Protein 3TBN (pdb70)

Solvent-accessible surface area: 5517 Å² total; per-residue (Å²): 122,123,78,156,131,158,115,96,117,56,52,61,57,84,38,65,117,39,35,45,81,34,111,5,96,59,58,105,61,28,92,6,3,18,4,10,121,8,194,56,37,5,55,36,68,17,37,32,149,72,7,80,43,62,51,49,67,50,69,10,148,164,74,35,75,6,116,0,3,1,6,17,30,13,167,58,68,12,61,37,68,24,20,40,164,124,94

Radius of gyration: 12.83 Å; Cα contacts (8 Å, |Δi|>4): 183; chains: 1; bounding box: 32×25×32 Å

Secondary structure (DSSP, 8-state):
----S---TTS---S-SS-EEEEE-TT--EEE-SSS--SSTTB--STTTTTT---EEE--SS-EEEEE-SSS--SSTTB--SGGGT-

B-factor: mean 15.84, std 11.04, range [4.6, 74.03]

Structure (mmCIF, N/CA/C/O backbone):
data_3TBN
#
_entry.id   3TBN
#
_cell.length_a   63.498
_cell.length_b   63.498
_cell.length_c   49.068
_cell.angle_alpha   90.000
_cell.angle_beta   90.000
_cell.angle_gamma   120.000
#
_symmetry.space_group_name_H-M   'P 65'
#
loop_
_entity.id
_entity.type
_entity.pdbx_description
1 polymer 'Putative uncharacterized protein'
2 non-polymer 'FE2/S2 (INORGANIC) CLUSTER'
3 water water
#
loop_
_atom_site.group_PDB
_atom_site.id
_atom_site.type_symbol
_atom_site.label_atom_id
_atom_site.label_alt_id
_atom_site.label_comp_id
_atom_site.label_asym_id
_atom_site.label_entity_id
_atom_site.label_seq_id
_atom_site.pdbx_PDB_ins_code
_atom_site.Cartn_x
_atom_site.Cartn_y
_atom_site.Cartn_z
_atom_site.occupancy
_atom_site.B_iso_or_equiv
_atom_site.auth_seq_id
_atom_site.auth_comp_id
_atom_site.auth_asym_id
_atom_site.auth_atom_id
_atom_site.pdbx_PDB_model_num
ATOM 1 N N . GLY A 1 1 ? 31.150 1.132 8.863 0.13 28.71 -7 GLY A N 1
ATOM 2 C CA . GLY A 1 1 ? 31.854 2.093 9.758 0.18 32.00 -7 GLY A CA 1
ATOM 3 C C . GLY A 1 1 ? 32.901 2.898 9.017 0.58 29.47 -7 GLY A C 1
ATOM 4 O O . GLY A 1 1 ? 33.681 2.343 8.243 0.30 30.53 -7 GLY A O 1
ATOM 10 N N . SER A 1 2 ? 32.922 4.207 9.251 0.52 33.22 -6 SER A N 1
ATOM 11 C CA . SER A 1 2 ? 33.897 5.076 8.606 0.61 34.74 -6 SER A CA 1
ATOM 12 C C . SER A 1 2 ? 35.277 4.870 9.218 0.88 28.27 -6 SER A C 1
ATOM 13 O O . SER A 1 2 ? 36.293 5.034 8.545 0.72 27.79 -6 SER A O 1
ATOM 21 N N . SER A 1 3 ? 35.308 4.508 10.497 0.91 27.84 -5 SER A N 1
ATOM 22 C CA . SER A 1 3 ? 36.572 4.295 11.192 0.96 26.40 -5 SER A CA 1
ATOM 23 C C . SER A 1 3 ? 37.334 3.125 10.585 0.95 22.51 -5 SER A C 1
ATOM 24 O O . SER A 1 3 ? 36.770 2.060 10.332 0.61 23.89 -5 SER A O 1
ATOM 32 N N . HIS A 1 4 ? 38.626 3.333 10.370 0.94 20.92 -4 HIS A N 1
ATOM 33 C CA . HIS A 1 4 ? 39.464 2.363 9.683 0.95 18.83 -4 HIS A CA 1
ATOM 34 C C . HIS A 1 4 ? 40.429 1.663 10.629 1.00 14.64 -4 HIS A C 1
ATOM 35 O O . HIS A 1 4 ? 41.241 0.851 10.191 0.76 15.37 -4 HIS A O 1
ATOM 50 N N . HIS A 1 5 ? 40.363 1.979 11.920 0.93 12.29 -3 HIS A N 1
ATOM 51 C CA . HIS A 1 5 ? 41.391 1.505 12.835 0.93 10.01 -3 HIS A CA 1
ATOM 52 C C . HIS A 1 5 ? 41.257 0.029 13.182 0.95 8.62 -3 HIS A C 1
ATOM 53 O O . HIS A 1 5 ? 42.261 -0.674 13.251 0.93 10.43 -3 HIS A O 1
ATOM 68 N N . HIS A 1 6 ? 40.026 -0.424 13.412 0.96 8.75 -2 HIS A N 1
ATOM 69 C CA . HIS A 1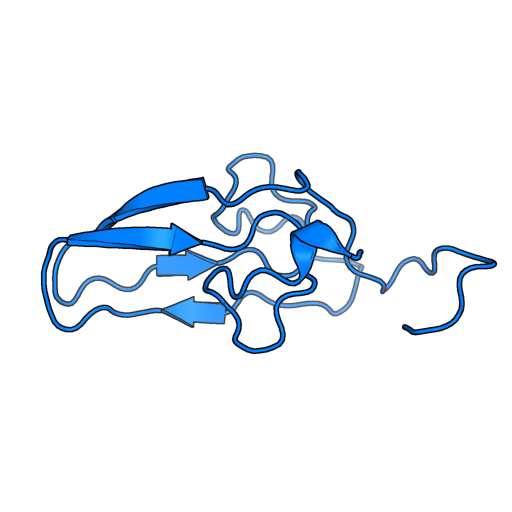 6 ? 39.772 -1.760 13.940 0.98 8.07 -2 HIS A CA 1
ATOM 70 C C . HIS A 1 6 ? 38.600 -2.428 13.254 0.98 8.59 -2 HIS A C 1
ATOM 71 O O . HIS A 1 6 ? 37.626 -1.774 12.890 0.89 10.42 -2 HIS A O 1
ATOM 86 N N . HIS A 1 7 ? 38.702 -3.741 13.095 0.95 7.51 -1 HIS A N 1
ATOM 87 C CA . HIS A 1 7 ? 37.554 -4.570 12.784 0.99 7.71 -1 HIS A CA 1
ATOM 88 C C . HIS A 1 7 ? 36.873 -4.959 14.090 0.92 6.96 -1 HIS A C 1
ATOM 89 O O . HIS A 1 7 ? 37.521 -5.461 15.007 0.91 7.47 -1 HIS A O 1
ATOM 104 N N . HIS A 1 8 ? 35.573 -4.710 14.181 0.96 7.58 0 HIS A N 1
ATOM 105 C CA . HIS A 1 8 ? 34.782 -5.179 15.308 0.97 7.43 0 HIS A CA 1
ATOM 106 C C . HIS A 1 8 ? 34.095 -6.473 14.891 0.94 7.15 0 HIS A C 1
ATOM 107 O O . HIS A 1 8 ? 33.756 -6.645 13.721 0.90 7.11 0 HIS A O 1
ATOM 122 N N . HIS A 1 9 ? 33.880 -7.393 15.823 0.96 7.74 1 HIS A N 1
ATOM 123 C CA . HIS A 1 9 ? 33.352 -8.702 15.445 0.98 8.57 1 HIS A CA 1
ATOM 124 C C . HIS A 1 9 ? 31.938 -8.633 14.862 0.95 8.27 1 HIS A C 1
ATOM 125 O O . HIS A 1 9 ? 31.499 -9.573 14.200 0.88 9.13 1 HIS A O 1
ATOM 140 N N . THR A 1 10 ? 31.236 -7.527 15.093 0.95 7.57 2 THR A N 1
ATOM 141 C CA . THR A 1 10 ? 29.906 -7.337 14.516 0.96 8.91 2 THR A CA 1
ATOM 142 C C . THR 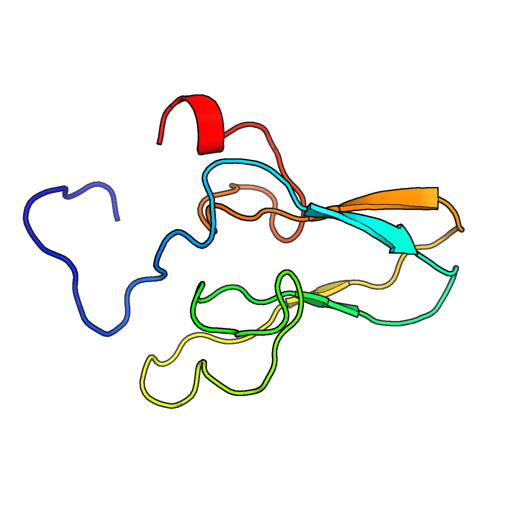A 1 10 ? 29.922 -6.615 13.164 0.94 8.57 2 THR A C 1
ATOM 143 O O . THR A 1 10 ? 28.864 -6.361 12.595 0.86 10.31 2 THR A O 1
ATOM 154 N N . ASP A 1 11 ? 31.104 -6.273 12.661 0.92 7.89 3 ASP A N 1
ATOM 155 C CA . ASP A 1 11 ? 31.230 -5.613 11.359 0.92 8.19 3 ASP A CA 1
ATOM 156 C C . ASP A 1 11 ? 31.147 -6.630 10.225 0.97 7.74 3 ASP A C 1
ATOM 157 O O . ASP A 1 11 ? 31.681 -7.736 10.342 0.95 7.83 3 ASP A O 1
ATOM 166 N N . PRO A 1 12 ? 30.520 -6.248 9.102 0.94 7.35 4 PRO A N 1
ATOM 167 C CA . PRO A 1 12 ? 30.674 -7.067 7.898 0.99 8.07 4 PRO A CA 1
ATOM 168 C C . PRO A 1 12 ? 32.141 -7.130 7.492 0.91 7.63 4 PRO A C 1
ATOM 169 O O . PRO A 1 12 ? 32.914 -6.214 7.797 0.90 8.87 4 PRO A O 1
ATOM 180 N N . VAL A 1 13 ? 32.521 -8.213 6.828 0.95 7.91 5 VAL A N 1
ATOM 181 C CA . VAL A 1 13 ? 33.800 -8.274 6.147 0.99 8.45 5 VAL A CA 1
ATOM 182 C C . VAL A 1 13 ? 33.556 -8.334 4.649 0.93 7.54 5 VAL A C 1
ATOM 183 O O . VAL A 1 13 ? 32.499 -8.760 4.180 0.90 7.62 5 VAL A O 1
ATOM 196 N N . ILE A 1 14 ? 34.542 -7.863 3.907 0.90 7.67 6 ILE A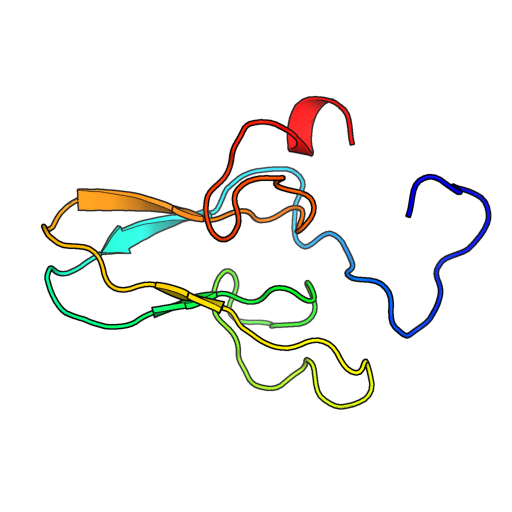 N 1
ATOM 197 C CA . ILE A 1 14 ? 34.554 -8.003 2.466 0.99 7.37 6 ILE A CA 1
ATOM 198 C C . ILE A 1 14 ? 34.642 -9.481 2.108 0.93 6.90 6 ILE A C 1
ATOM 199 O O . ILE A 1 14 ? 35.477 -10.197 2.653 0.87 8.61 6 ILE A O 1
ATOM 215 N N . ALA A 1 15 ? 33.778 -9.949 1.211 0.95 7.52 7 ALA A N 1
ATOM 216 C CA . ALA A 1 15 ? 34.001 -11.250 0.590 0.97 8.67 7 ALA A CA 1
ATOM 217 C C . ALA A 1 15 ? 34.968 -11.060 -0.577 0.88 9.08 7 ALA A C 1
ATOM 218 O O . ALA A 1 15 ? 36.025 -11.680 -0.624 0.87 12.06 7 ALA A O 1
ATOM 225 N N . GLN A 1 16 ? 34.614 -10.174 -1.500 0.93 8.88 8 GLN A N 1
ATOM 226 C CA . GLN A 1 16 ? 35.540 -9.707 -2.529 0.94 9.51 8 GLN A CA 1
ATOM 227 C C . GLN A 1 16 ? 35.126 -8.292 -2.910 0.97 8.43 8 GLN A C 1
ATOM 228 O O . GLN A 1 16 ? 33.956 -7.938 -2.779 0.89 8.50 8 GLN A O 1
ATOM 242 N N . LYS A 1 17 ? 36.081 -7.477 -3.357 0.91 10.37 9 LYS A N 1
ATOM 243 C CA . LYS A 1 17 ? 35.776 -6.114 -3.783 0.97 11.09 9 LYS A CA 1
ATOM 244 C C . LYS A 1 17 ? 35.335 -6.106 -5.239 0.88 10.18 9 LYS A C 1
ATOM 245 O O . LYS A 1 17 ? 35.959 -5.481 -6.100 0.88 11.18 9 LYS A O 1
ATOM 264 N N . ALA A 1 18 ? 34.243 -6.818 -5.492 0.96 10.09 10 ALA A N 1
ATOM 265 C CA . ALA A 1 18 ? 33.678 -6.962 -6.824 0.99 9.36 10 ALA A CA 1
ATOM 266 C C . ALA A 1 18 ? 32.349 -7.680 -6.683 0.92 8.76 10 ALA A C 1
ATOM 267 O O . ALA A 1 18 ? 32.166 -8.486 -5.768 0.91 8.19 10 ALA A O 1
ATOM 274 N N . PRO A 1 19 ? 31.409 -7.404 -7.591 0.93 8.54 11 PRO A N 1
ATOM 275 C CA . PRO A 1 19 ? 30.107 -8.064 -7.503 0.99 8.91 11 PRO A CA 1
ATOM 276 C C . PRO A 1 19 ? 30.152 -9.545 -7.865 0.97 7.60 11 PRO A C 1
ATOM 277 O O . PRO A 1 19 ? 31.092 -10.027 -8.504 0.90 8.52 11 PRO A O 1
ATOM 288 N N . TYR A 1 20 ? 29.112 -10.250 -7.437 0.95 7.86 12 TYR A N 1
ATOM 289 C CA . TYR A 1 20 ? 28.862 -11.629 -7.814 0.92 7.61 12 TYR A CA 1
ATOM 290 C C . TYR A 1 20 ? 27.674 -11.653 -8.769 0.92 7.90 12 TYR A C 1
ATOM 291 O O . TYR A 1 20 ? 26.526 -11.535 -8.340 0.88 8.22 12 TYR A O 1
ATOM 309 N N . PRO A 1 21 ? 27.931 -11.804 -10.072 0.98 8.71 13 PRO A N 1
ATOM 310 C CA . PRO A 1 21 ? 26.820 -11.883 -11.021 0.92 9.69 13 PRO A CA 1
ATOM 311 C C . PRO A 1 21 ? 26.120 -13.221 -10.886 0.88 9.28 13 PRO A C 1
ATOM 312 O O . PRO A 1 21 ? 26.780 -14.261 -10.825 0.86 11.52 13 PRO A O 1
ATOM 323 N N . VAL A 1 22 ? 24.798 -13.198 -10.842 0.96 8.26 14 VAL A N 1
ATOM 324 C CA . VAL A 1 22 ? 24.025 -14.426 -10.754 0.97 8.65 14 VAL A CA 1
ATOM 325 C C . VAL A 1 22 ? 22.794 -14.282 -11.626 0.92 7.83 14 VAL A C 1
ATOM 326 O O . VAL A 1 22 ? 22.093 -13.279 -11.552 0.89 8.63 14 VAL A O 1
ATOM 339 N N . THR A 1 23 ? 22.538 -15.278 -12.463 0.91 8.60 15 THR A N 1
ATOM 340 C CA . THR A 1 23 ? 21.302 -15.322 -13.225 0.99 9.18 15 THR A CA 1
ATOM 341 C C . THR A 1 23 ? 20.192 -15.697 -12.260 0.94 9.95 15 THR A C 1
ATOM 342 O O . THR A 1 23 ? 20.273 -16.729 -11.597 0.89 13.32 15 THR A O 1
ATOM 353 N N . VAL A 1 24 ? 19.177 -14.843 -12.159 0.95 9.34 16 VAL A N 1
ATOM 354 C CA . VAL A 1 24 ? 18.080 -15.052 -11.225 0.98 9.35 16 VAL A CA 1
ATOM 355 C C . VAL A 1 24 ? 16.768 -15.348 -11.944 0.96 9.84 16 VAL A C 1
ATOM 356 O O . VAL A 1 24 ? 16.570 -14.972 -13.105 0.87 10.46 16 VAL A O 1
ATOM 369 N N . GLU A 1 25 ? 15.886 -16.038 -11.228 0.95 10.00 17 GLU A N 1
ATOM 370 C CA . GLU A 1 25 ? 14.579 -16.433 -11.724 0.98 10.84 17 GLU A CA 1
ATOM 371 C C . GLU A 1 25 ? 13.505 -15.507 -11.174 0.90 10.23 17 GLU A C 1
ATOM 372 O O . GLU A 1 25 ? 13.489 -15.191 -9.984 0.88 10.33 17 GLU A O 1
ATOM 384 N N . ALA A 1 26 ? 12.598 -15.082 -12.042 0.90 12.03 18 ALA A N 1
ATOM 385 C CA . ALA A 1 26 ? 11.503 -14.217 -11.629 1.00 13.74 18 ALA A CA 1
ATOM 386 C C . ALA A 1 26 ? 10.693 -14.849 -10.501 0.90 12.67 18 ALA A C 1
ATOM 387 O O . ALA A 1 26 ? 10.313 -16.019 -10.565 0.86 13.34 18 ALA A O 1
ATOM 394 N N . GLY A 1 27 ? 10.435 -14.060 -9.463 0.96 12.77 19 GLY A N 1
ATOM 395 C CA . GLY A 1 27 ? 9.559 -14.469 -8.384 0.91 13.58 19 GLY A CA 1
ATOM 396 C C . GLY A 1 27 ? 10.184 -15.358 -7.324 0.84 10.86 19 GLY A C 1
ATOM 397 O O . GLY A 1 27 ? 9.516 -15.679 -6.344 0.86 13.26 19 GLY A O 1
ATOM 401 N N . LYS A 1 28 ? 11.436 -15.772 -7.510 0.92 9.94 20 LYS A N 1
ATOM 402 C CA . LYS A 1 28 ? 12.123 -16.573 -6.505 0.92 9.11 20 LYS A CA 1
ATOM 403 C C . LYS A 1 28 ? 12.862 -15.649 -5.547 0.93 8.25 20 LYS A C 1
ATOM 404 O O . LYS A 1 28 ? 13.430 -14.647 -5.965 0.90 8.65 20 LYS A O 1
ATOM 423 N N . THR A 1 29 ? 12.835 -15.975 -4.260 0.95 8.30 21 THR A N 1
ATOM 424 C CA . THR A 1 29 ? 13.500 -15.162 -3.256 0.96 7.94 21 THR A CA 1
ATOM 425 C C . THR A 1 29 ? 14.910 -15.677 -2.983 0.95 6.85 21 THR A C 1
ATOM 426 O O . THR A 1 29 ? 15.111 -16.852 -2.672 0.92 8.52 21 THR A O 1
ATOM 437 N N . TYR A 1 30 ? 15.869 -14.765 -3.120 0.96 6.81 22 TYR A N 1
ATOM 438 C CA . TYR A 1 30 ? 17.280 -15.002 -2.844 0.97 7.24 22 TYR A CA 1
ATOM 439 C C . TYR A 1 30 ? 17.633 -14.319 -1.533 0.95 7.34 22 TYR A C 1
ATOM 440 O O . TYR A 1 30 ? 17.105 -13.260 -1.211 0.91 9.91 22 TYR A O 1
ATOM 458 N N . HIS A 1 31 ? 18.535 -14.922 -0.778 0.96 6.61 23 HIS A N 1
ATOM 459 C CA . HIS A 1 31 ? 18.913 -14.387 0.518 0.96 6.58 23 HIS A CA 1
ATOM 460 C C . HIS A 1 31 ? 20.375 -13.996 0.468 0.95 6.21 23 HIS A C 1
ATOM 461 O O . HIS A 1 31 ? 21.265 -14.840 0.499 0.95 7.00 23 HIS A O 1
ATOM 476 N N . TRP A 1 32 ? 20.605 -12.699 0.316 0.98 6.71 24 TRP A N 1
ATOM 477 C CA . TRP A 1 32 ? 21.942 -12.149 0.156 1.00 6.81 24 TRP A CA 1
ATOM 478 C C . TRP A 1 32 ? 22.686 -12.113 1.476 0.97 6.40 24 TRP A C 1
ATOM 479 O O . TRP A 1 32 ? 22.146 -11.659 2.488 0.94 7.06 24 TRP A O 1
ATOM 500 N N . CYS A 1 33 ? 23.925 -12.590 1.458 0.97 6.13 25 CYS A N 1
ATOM 501 C CA . CYS A 1 33 ? 24.809 -12.484 2.608 0.98 6.01 25 CYS A CA 1
ATOM 502 C C . CYS A 1 33 ? 25.260 -11.040 2.805 0.91 5.88 25 CYS A C 1
ATOM 503 O O . CYS A 1 33 ? 25.967 -10.474 1.976 0.94 6.40 25 CYS A O 1
ATOM 510 N N . ALA A 1 34 ? 24.833 -10.448 3.916 0.97 6.44 26 ALA A N 1
ATOM 511 C CA . ALA A 1 34 ? 25.221 -9.094 4.276 0.95 6.34 26 ALA A CA 1
ATOM 512 C C . ALA A 1 34 ? 26.499 -9.054 5.110 0.88 6.11 26 ALA A C 1
ATOM 513 O O . ALA A 1 34 ? 27.096 -7.991 5.271 0.91 7.63 26 ALA A O 1
ATOM 520 N N . CYS A 1 35 ? 26.908 -10.192 5.658 0.92 6.85 27 CYS A N 1
ATOM 521 C CA . CYS A 1 35 ? 27.986 -10.216 6.644 0.96 6.56 27 CYS A CA 1
ATOM 522 C C . CYS A 1 35 ? 29.365 -10.524 6.068 0.92 6.09 27 CYS A C 1
ATOM 523 O O . CYS A 1 35 ? 30.373 -10.254 6.720 0.93 6.74 27 CYS A O 1
ATOM 530 N N . GLY A 1 36 ? 29.411 -11.090 4.866 0.94 6.39 28 GLY A N 1
ATOM 531 C CA . GLY A 1 36 ? 30.667 -11.486 4.257 0.97 7.22 28 GLY A CA 1
ATOM 532 C C . GLY A 1 36 ? 31.214 -12.840 4.675 0.92 6.45 28 GLY A C 1
ATOM 533 O O . GLY A 1 36 ? 32.253 -13.252 4.165 0.91 8.22 28 GLY A O 1
ATOM 537 N N . ARG A 1 37 ? 30.534 -13.535 5.585 0.95 6.36 29 ARG A N 1
ATOM 538 C CA . ARG A 1 37 ? 31.064 -14.773 6.151 0.95 7.52 29 ARG A CA 1
ATOM 539 C C . ARG A 1 37 ? 30.661 -16.031 5.383 0.92 6.96 29 ARG A C 1
ATOM 540 O O . ARG A 1 37 ? 31.311 -17.065 5.513 0.90 8.03 29 ARG A O 1
ATOM 561 N N . SER A 1 38 ? 29.600 -15.961 4.585 0.95 6.84 30 SER A N 1
ATOM 562 C CA . SER A 1 38 ? 29.124 -17.154 3.911 0.96 7.01 30 SER A CA 1
ATOM 563 C C . SER A 1 38 ? 30.183 -17.743 3.000 0.89 6.91 30 SER A C 1
ATOM 564 O O . SER A 1 38 ? 30.918 -17.017 2.333 0.93 7.91 30 SER A O 1
ATOM 572 N N . LYS A 1 39 ? 30.231 -19.069 2.964 0.96 7.72 31 LYS A N 1
ATOM 573 C CA . LYS A 1 39 ? 31.091 -19.804 2.046 0.96 9.57 31 LYS A CA 1
ATOM 574 C C . LYS A 1 39 ? 30.423 -20.060 0.702 0.91 7.68 31 LYS A C 1
ATOM 575 O O . LYS A 1 39 ? 31.024 -20.686 -0.165 0.92 9.67 31 LYS A O 1
ATOM 594 N N . ALA A 1 40 ? 29.183 -19.603 0.540 0.96 7.07 32 ALA A N 1
ATOM 595 C CA . ALA A 1 40 ? 28.455 -19.769 -0.715 0.98 7.28 32 ALA A CA 1
ATOM 596 C C . ALA A 1 40 ? 28.070 -18.401 -1.283 0.97 6.53 32 ALA A C 1
ATOM 597 O O . ALA A 1 40 ? 26.922 -18.180 -1.667 0.93 7.31 32 ALA A O 1
ATOM 604 N N . GLN A 1 41 ? 29.028 -17.482 -1.334 0.93 6.93 33 GLN A N 1
ATOM 605 C CA . GLN A 1 41 ? 28.741 -16.123 -1.776 0.97 7.06 33 GLN A CA 1
ATOM 606 C C . GLN A 1 41 ? 28.102 -16.141 -3.158 0.93 6.30 33 GLN A C 1
ATOM 607 O O . GLN A 1 41 ? 28.489 -16.930 -4.016 0.93 7.27 33 GLN A O 1
ATOM 621 N N . PRO A 1 42 ? 27.154 -15.232 -3.408 0.99 6.89 34 PRO A N 1
ATOM 622 C CA . PRO A 1 42 ? 26.743 -14.115 -2.553 0.98 6.90 34 PRO A CA 1
ATOM 623 C C . PRO A 1 42 ? 25.596 -14.428 -1.592 0.95 6.07 34 PRO A C 1
ATOM 624 O O . PRO A 1 42 ? 25.008 -13.493 -1.057 0.90 6.94 34 PRO A O 1
ATOM 635 N N . PHE A 1 43 ? 25.282 -15.702 -1.383 0.96 6.78 35 PHE A N 1
ATOM 636 C CA . PHE A 1 43 ? 24.094 -16.080 -0.625 0.97 6.75 35 PHE A CA 1
ATOM 637 C C . PHE A 1 43 ? 24.406 -16.503 0.798 0.95 6.58 35 PHE A C 1
ATOM 638 O O . PHE A 1 43 ? 25.449 -17.077 1.072 0.95 8.38 35 PHE A O 1
ATOM 655 N N . CYS A 1 44 ? 23.472 -16.209 1.692 0.98 7.10 36 CYS A N 1
ATOM 656 C CA . CYS A 1 44 ? 23.582 -16.547 3.102 0.99 6.76 36 CYS A CA 1
ATOM 657 C C . CYS A 1 44 ? 23.656 -18.051 3.306 0.92 7.23 36 CYS A C 1
ATOM 658 O O . CYS A 1 44 ? 22.890 -18.790 2.701 0.91 8.49 36 CYS A O 1
ATOM 665 N N . ASP A 1 45 ? 24.566 -18.503 4.166 0.96 7.49 37 ASP A N 1
ATOM 666 C CA . ASP A 1 45 ? 24.623 -19.916 4.537 0.99 8.32 37 ASP A CA 1
ATOM 667 C C . ASP A 1 45 ? 24.515 -20.102 6.047 0.91 8.31 37 ASP A C 1
ATOM 668 O O . ASP A 1 45 ? 24.798 -21.180 6.562 0.91 9.41 37 ASP A O 1
ATOM 677 N N . GLY A 1 46 ? 24.082 -19.054 6.744 0.97 8.37 38 GLY A N 1
ATOM 678 C CA . GLY A 1 46 ? 23.897 -19.109 8.186 0.95 9.67 38 GLY A CA 1
ATOM 679 C C . GLY A 1 46 ? 25.104 -18.693 9.010 0.95 8.69 38 GLY A C 1
ATOM 680 O O . GLY A 1 46 ? 25.029 -18.638 10.240 0.90 10.39 38 GLY A O 1
ATOM 684 N N . SER A 1 47 ? 26.210 -18.391 8.340 0.92 7.87 39 SER A N 1
ATOM 685 C CA . SER A 1 47 ? 27.458 -18.040 9.013 0.91 8.21 39 SER A CA 1
ATOM 686 C C . SER A 1 47 ? 27.396 -16.713 9.763 0.92 7.74 39 SER A C 1
ATOM 687 O O . SER A 1 47 ? 28.276 -16.431 10.565 0.94 8.67 39 SER A O 1
ATOM 695 N N . HIS A 1 48 ? 26.371 -15.900 9.509 0.93 7.63 40 HIS A N 1
ATOM 696 C CA . HIS A 1 48 ? 26.220 -14.625 10.212 0.99 7.62 40 HIS A CA 1
ATOM 697 C C . HIS A 1 48 ? 26.017 -14.797 11.713 0.90 8.01 40 HIS A C 1
ATOM 698 O O . HIS A 1 48 ? 26.221 -13.861 12.476 0.87 8.15 40 HIS A O 1
ATOM 712 N N . LYS A 1 49 ? 25.596 -15.976 12.145 0.92 9.17 41 LYS A N 1
ATOM 713 C CA . LYS A 1 49 ? 25.316 -16.172 13.560 0.97 11.43 41 LYS A CA 1
ATOM 714 C C . LYS A 1 49 ? 26.540 -15.833 14.414 0.93 9.90 41 LYS A C 1
ATOM 715 O O . LYS A 1 49 ? 27.646 -16.292 14.139 0.85 11.93 41 LYS A O 1
ATOM 734 N N . GLY A 1 50 ? 26.332 -15.007 15.439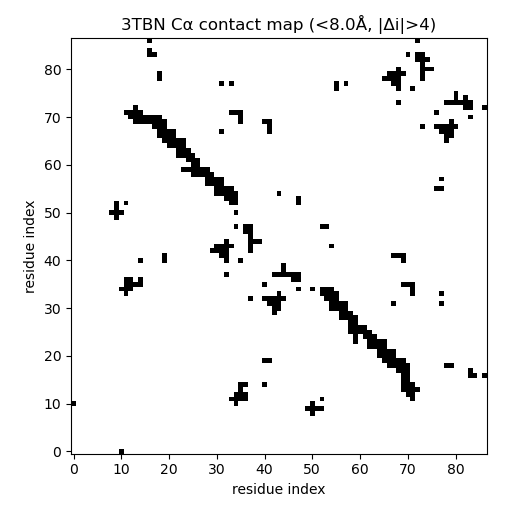 0.96 9.99 42 GLY A N 1
ATOM 735 C CA . GLY A 1 50 ? 27.416 -14.528 16.284 0.98 11.30 42 GLY A CA 1
ATOM 736 C C . GLY A 1 50 ? 27.817 -13.081 16.034 0.90 9.34 42 GLY A C 1
ATOM 737 O O . GLY A 1 50 ? 28.537 -12.493 16.842 0.88 10.61 42 GLY A O 1
ATOM 741 N N . THR A 1 51 ? 27.362 -12.503 14.923 0.90 9.07 43 THR A N 1
ATOM 742 C CA . THR A 1 51 ? 27.719 -11.127 14.572 0.93 8.93 43 THR A CA 1
ATOM 743 C C . THR A 1 51 ? 26.574 -10.132 14.740 0.90 9.03 43 THR A C 1
ATOM 744 O O . THR A 1 51 ? 26.799 -8.926 14.720 0.87 10.48 43 THR A O 1
ATOM 755 N N . GLY A 1 52 ? 25.347 -10.629 14.864 0.92 9.99 44 GLY A N 1
ATOM 756 C CA . GLY A 1 52 ? 24.177 -9.766 14.895 0.98 11.46 44 GLY A CA 1
ATOM 757 C C . GLY A 1 52 ? 23.718 -9.301 13.520 0.89 9.96 44 GLY A C 1
ATOM 758 O O . GLY A 1 52 ? 22.699 -8.620 13.404 0.83 12.48 44 GLY A O 1
ATOM 762 N N . LEU A 1 53 ? 24.468 -9.655 12.481 0.93 9.81 45 LEU A N 1
ATOM 763 C CA . LEU A 1 53 ? 24.116 -9.296 11.112 0.96 9.88 45 LEU A CA 1
ATOM 764 C C . LEU A 1 53 ? 23.082 -10.279 10.574 0.92 9.84 45 LEU A C 1
ATOM 765 O O . LEU A 1 53 ? 22.873 -11.344 11.148 0.89 11.14 45 LEU A O 1
ATOM 781 N N . ALA A 1 54 ? 22.435 -9.922 9.474 0.98 10.94 46 ALA A N 1
ATOM 782 C CA . ALA A 1 54 ? 21.350 -10.732 8.936 1.00 11.58 46 ALA A CA 1
ATOM 783 C C . ALA A 1 54 ? 21.277 -10.594 7.429 0.95 8.78 46 ALA A C 1
ATOM 784 O O . ALA A 1 54 ? 21.667 -9.570 6.878 0.91 9.49 46 ALA A O 1
ATOM 791 N N . PRO A 1 55 ? 20.775 -11.631 6.754 0.94 8.87 47 PRO A N 1
ATOM 792 C CA . PRO A 1 55 ? 20.671 -11.589 5.295 0.95 9.14 47 PRO A CA 1
ATOM 793 C C . PRO A 1 55 ? 19.579 -10.643 4.811 0.94 8.98 47 PRO A C 1
ATOM 794 O O . PRO A 1 55 ? 18.703 -10.237 5.584 0.89 10.15 47 PRO A O 1
ATOM 805 N N . VAL A 1 56 ? 19.645 -10.303 3.527 0.96 8.40 48 VAL A N 1
ATOM 806 C CA . VAL A 1 56 ? 18.645 -9.458 2.898 0.96 9.34 48 VAL A CA 1
ATOM 807 C C . VAL A 1 56 ? 17.931 -10.246 1.806 0.98 8.72 48 VAL A C 1
ATOM 808 O O . VAL A 1 56 ? 18.557 -10.777 0.896 0.91 8.94 48 VAL A O 1
ATOM 821 N N . ALA A 1 57 ? 16.610 -10.329 1.913 0.94 9.92 49 ALA A N 1
ATOM 822 C CA . ALA A 1 57 ? 15.801 -11.030 0.928 1.00 10.99 49 ALA A CA 1
ATOM 823 C C . ALA A 1 57 ? 15.646 -10.183 -0.328 0.94 10.04 49 ALA A C 1
ATOM 824 O O . ALA A 1 57 ? 15.422 -8.973 -0.251 0.89 12.73 49 ALA A O 1
ATOM 831 N N . TYR A 1 58 ? 15.744 -10.832 -1.482 0.96 9.37 50 TYR A N 1
ATOM 832 C CA . TYR A 1 58 ? 15.665 -10.162 -2.770 0.94 9.66 50 TYR A CA 1
ATOM 833 C C . TYR A 1 58 ? 14.846 -11.034 -3.705 0.96 7.86 50 TYR A C 1
ATOM 834 O O . TYR A 1 58 ? 15.210 -12.171 -3.969 0.92 8.82 50 TYR A O 1
ATOM 852 N N . THR A 1 59 ? 13.736 -10.497 -4.200 0.93 8.75 51 THR A N 1
ATOM 853 C CA . THR A 1 59 ? 12.862 -11.236 -5.097 0.96 10.34 51 THR A CA 1
ATOM 854 C C . THR A 1 59 ? 12.715 -10.445 -6.388 0.96 10.60 51 THR A C 1
ATOM 855 O O . THR A 1 59 ? 12.001 -9.447 -6.426 0.92 13.46 51 THR A O 1
ATOM 866 N N . PRO A 1 60 ? 13.406 -10.872 -7.452 0.96 10.99 52 PRO A N 1
ATOM 867 C CA . PRO A 1 60 ? 13.339 -10.101 -8.696 0.97 13.31 52 PRO A CA 1
ATOM 868 C C . PRO A 1 60 ? 11.998 -10.251 -9.394 0.93 13.25 52 PRO A C 1
ATOM 869 O O . PRO A 1 60 ? 11.387 -11.316 -9.348 0.89 13.78 52 PRO A O 1
ATOM 880 N N . ASP A 1 61 ? 11.548 -9.175 -10.032 1.00 18.11 53 ASP A N 1
ATOM 881 C CA . ASP A 1 61 ? 10.290 -9.179 -10.769 1.00 22.42 53 ASP A CA 1
ATOM 882 C C . ASP A 1 61 ? 10.411 -9.987 -12.057 0.86 21.24 53 ASP A C 1
ATOM 883 O O . ASP A 1 61 ? 9.444 -10.597 -12.514 0.70 22.11 53 ASP A O 1
ATOM 892 N N . LYS A 1 62 ? 11.603 -9.988 -12.643 1.00 22.61 54 LYS A N 1
ATOM 893 C CA . LYS A 1 62 ? 11.823 -10.712 -13.888 1.00 24.70 54 LYS A CA 1
ATOM 894 C C . LYS A 1 62 ? 13.189 -11.388 -13.934 0.98 18.89 54 LYS A C 1
ATOM 895 O O . LYS A 1 62 ? 14.083 -11.084 -13.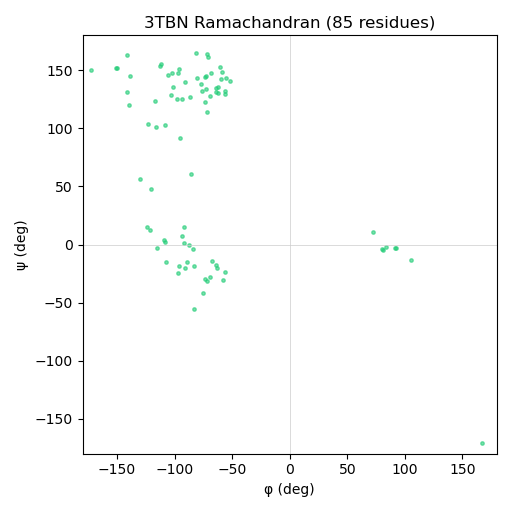142 0.87 18.23 54 LYS A O 1
ATOM 914 N N . ALA A 1 63 ? 13.327 -12.332 -14.856 0.98 19.00 55 ALA A N 1
ATOM 915 C CA . ALA A 1 63 ? 14.574 -13.058 -15.031 1.00 17.50 55 ALA A CA 1
ATOM 916 C C . ALA A 1 63 ? 15.638 -12.124 -15.579 0.93 14.89 55 ALA A C 1
ATOM 917 O O . ALA A 1 63 ? 15.339 -11.208 -16.344 0.80 16.07 55 ALA A O 1
ATOM 924 N N . GLY A 1 64 ? 16.883 -12.364 -15.194 0.96 14.46 56 GLY A N 1
ATOM 925 C CA . GLY A 1 64 ? 17.987 -11.546 -15.654 0.93 16.34 56 GLY A CA 1
ATOM 926 C C . GLY A 1 64 ? 19.222 -11.817 -14.827 0.95 12.86 56 GLY A C 1
ATOM 927 O O . GLY A 1 64 ? 19.255 -12.758 -14.045 0.95 13.37 56 GLY A O 1
ATOM 931 N N . THR A 1 65 ? 20.248 -10.999 -15.017 0.90 13.91 57 THR A N 1
ATOM 932 C CA . THR A 1 65 ? 21.447 -11.088 -14.201 0.98 13.72 57 THR A CA 1
ATOM 933 C C . THR A 1 65 ? 21.393 -10.044 -13.097 0.89 11.09 57 THR A C 1
ATOM 934 O O . THR A 1 65 ? 21.206 -8.861 -13.366 0.87 14.37 57 THR A O 1
ATOM 945 N N . ALA A 1 66 ? 21.539 -10.497 -11.856 0.98 10.25 58 ALA A N 1
ATOM 946 C CA . ALA A 1 66 ? 21.692 -9.606 -10.716 0.99 9.54 58 ALA A CA 1
ATOM 947 C C . ALA A 1 66 ? 23.155 -9.594 -10.298 0.95 8.18 58 ALA A C 1
ATOM 948 O O . ALA A 1 66 ? 23.764 -10.642 -10.117 0.90 9.83 58 ALA A O 1
ATOM 955 N N . TYR A 1 67 ? 23.717 -8.401 -10.160 0.93 7.31 59 TYR A N 1
ATOM 956 C CA . TYR A 1 67 ? 25.074 -8.225 -9.677 0.97 7.85 59 TYR A CA 1
ATOM 957 C C . TYR A 1 67 ? 25.011 -7.966 -8.180 0.97 7.31 59 TYR A C 1
ATOM 958 O O . TYR A 1 67 ? 24.849 -6.832 -7.731 0.91 8.15 59 TYR A O 1
ATOM 976 N N . PHE A 1 68 ? 25.093 -9.041 -7.408 0.99 6.82 60 PHE A N 1
ATOM 977 C CA . PHE A 1 68 ? 25.023 -8.945 -5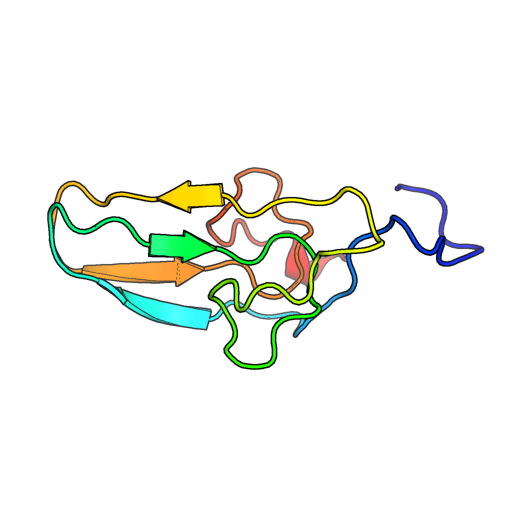.962 0.98 6.60 60 PHE A CA 1
ATOM 978 C C . PHE A 1 68 ? 26.322 -8.374 -5.400 0.95 6.53 60 PHE A C 1
ATOM 979 O O . PHE A 1 68 ? 27.409 -8.647 -5.901 0.94 7.80 60 PHE A O 1
ATOM 996 N N . CYS A 1 69 ? 26.205 -7.576 -4.352 0.96 6.23 61 CYS A N 1
ATOM 997 C CA . CYS A 1 69 ? 27.366 -6.955 -3.738 0.97 6.50 61 CYS A CA 1
ATOM 998 C C . CYS A 1 69 ? 28.237 -7.992 -3.021 0.96 6.23 61 CYS A C 1
ATOM 999 O O . CYS A 1 69 ? 27.748 -8.780 -2.210 0.94 6.66 61 CYS A O 1
ATOM 1006 N N . GLY A 1 70 ? 29.525 -7.995 -3.348 0.97 6.25 62 GLY A N 1
ATOM 1007 C CA . GLY A 1 70 ? 30.498 -8.860 -2.706 0.98 6.68 62 GLY A CA 1
ATOM 1008 C C . GLY A 1 70 ? 31.279 -8.191 -1.584 0.96 6.61 62 GLY A C 1
ATOM 1009 O O . GLY A 1 70 ? 31.792 -8.874 -0.698 0.93 7.16 62 GLY A O 1
ATOM 1013 N N . CYS A 1 71 ? 31.381 -6.864 -1.622 0.95 6.53 63 CYS A N 1
ATOM 1014 C CA . CYS A 1 71 ? 32.186 -6.124 -0.650 0.99 7.65 63 CYS A CA 1
ATOM 1015 C C . CYS A 1 71 ? 31.425 -5.865 0.646 0.93 6.65 63 CYS A C 1
ATOM 1016 O O . CYS A 1 71 ? 32.033 -5.562 1.675 0.91 7.72 63 CYS A O 1
ATOM 1023 N N . LYS A 1 72 ? 30.100 -5.982 0.564 0.97 6.80 64 LYS A N 1
ATOM 1024 C CA . LYS A 1 72 ? 29.152 -5.805 1.669 0.95 7.17 64 LYS A CA 1
ATOM 1025 C C . LYS A 1 72 ? 28.971 -4.348 2.108 0.97 7.87 64 LYS A C 1
ATOM 1026 O O . LYS A 1 72 ? 28.309 -4.079 3.110 0.91 9.80 64 LYS A O 1
ATOM 1045 N N . ALA A 1 73 ? 29.507 -3.417 1.323 0.98 7.60 65 ALA A N 1
ATOM 1046 C CA . ALA A 1 73 ? 29.421 -1.996 1.646 0.99 8.80 65 ALA A CA 1
ATOM 1047 C C . ALA A 1 73 ? 28.489 -1.200 0.721 0.92 8.16 65 ALA A C 1
ATOM 1048 O O . ALA A 1 73 ? 28.392 0.015 0.852 0.92 9.48 65 ALA A O 1
ATOM 1055 N N . SER A 1 74 ? 27.797 -1.860 -0.202 0.96 8.46 66 SER A N 1
ATOM 1056 C CA . SER A 1 74 ? 26.862 -1.151 -1.065 0.96 8.68 66 SER A CA 1
ATOM 1057 C C . SER A 1 74 ? 25.896 -0.305 -0.246 0.96 8.88 66 SER A C 1
ATOM 1058 O O . SER A 1 74 ? 25.420 -0.731 0.807 0.90 9.42 66 SER A O 1
ATOM 1066 N N . LYS A 1 75 ? 25.589 0.887 -0.746 0.95 9.78 67 LYS A N 1
ATOM 1067 C CA . LYS A 1 75 ? 24.575 1.729 -0.127 1.00 11.77 67 LYS A CA 1
ATOM 1068 C C . LYS A 1 75 ? 23.169 1.361 -0.603 0.90 12.20 67 LYS A C 1
ATOM 1069 O O . LYS A 1 75 ? 22.184 1.929 -0.135 0.86 15.01 67 LYS A O 1
ATOM 1088 N N . ALA A 1 76 ? 23.086 0.416 -1.537 0.97 11.11 68 ALA A N 1
ATOM 1089 C CA . ALA A 1 76 ? 21.810 -0.062 -2.062 1.00 12.11 68 ALA A CA 1
ATOM 1090 C C . ALA A 1 76 ? 21.779 -1.588 -2.010 0.93 10.09 68 ALA A C 1
ATOM 1091 O O . ALA A 1 76 ? 21.579 -2.253 -3.025 0.90 10.41 68 ALA A O 1
ATOM 1098 N N . PRO A 1 77 ? 21.987 -2.157 -0.816 0.94 10.11 69 PRO A N 1
ATOM 1099 C CA . PRO A 1 77 ? 22.008 -3.619 -0.723 0.95 9.65 69 PRO A CA 1
ATOM 1100 C C . PRO A 1 77 ? 20.685 -4.208 -1.204 0.88 8.68 69 PRO A C 1
ATOM 1101 O O . PRO A 1 77 ? 19.638 -3.587 -1.013 0.84 10.19 69 PRO A O 1
ATOM 1112 N N . PRO A 1 78 ? 20.715 -5.414 -1.789 0.96 8.44 70 PRO A N 1
ATOM 1113 C CA . PRO A 1 78 ? 21.845 -6.343 -1.885 1.00 7.69 70 PRO A CA 1
ATOM 1114 C C . PRO A 1 78 ? 22.677 -6.226 -3.160 0.97 7.05 70 PRO A C 1
ATOM 1115 O O . PRO A 1 78 ? 23.534 -7.074 -3.389 0.92 7.56 70 PRO A O 1
ATOM 1126 N N . LEU A 1 79 ? 22.409 -5.221 -3.988 0.95 7.72 71 LEU A N 1
ATOM 1127 C CA . LEU A 1 79 ? 23.053 -5.122 -5.292 0.95 7.52 71 LEU A CA 1
ATOM 1128 C C . LEU A 1 79 ? 24.269 -4.204 -5.249 0.98 7.66 71 LEU A C 1
ATOM 1129 O O . LEU A 1 79 ? 24.329 -3.267 -4.456 0.93 8.78 71 LEU A O 1
ATOM 1145 N N . CYS A 1 80 ? 25.234 -4.485 -6.117 0.97 7.29 72 CYS A N 1
ATOM 1146 C CA . CYS A 1 80 ? 26.414 -3.652 -6.285 0.98 8.06 7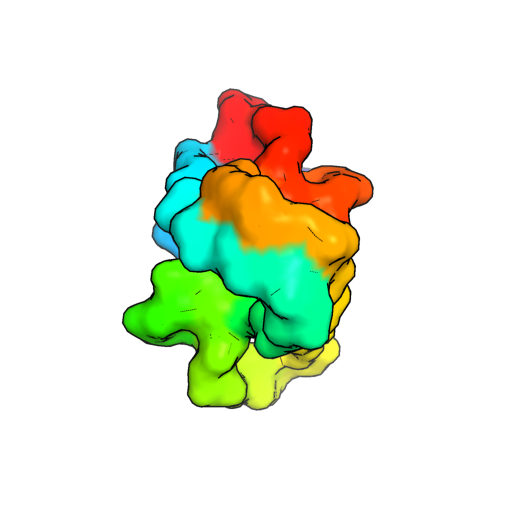2 CYS A CA 1
ATOM 1147 C C . CYS A 1 80 ? 26.019 -2.261 -6.764 0.90 7.46 72 CYS A C 1
ATOM 1148 O O . CYS A 1 80 ? 25.255 -2.124 -7.720 0.88 8.52 72 CYS A O 1
ATOM 1155 N N . ASP A 1 81 ? 26.537 -1.234 -6.096 0.97 8.14 73 ASP A N 1
ATOM 1156 C CA . ASP A 1 81 ? 26.325 0.143 -6.531 0.96 8.18 73 ASP A CA 1
ATOM 1157 C C . ASP A 1 81 ? 27.644 0.858 -6.809 0.92 8.03 73 ASP A C 1
ATOM 1158 O O . ASP A 1 81 ? 27.674 2.077 -6.984 0.92 9.05 73 ASP A O 1
ATOM 1167 N N . GLY A 1 82 ? 28.730 0.094 -6.865 0.97 8.76 74 GLY A N 1
ATOM 1168 C CA . GLY A 1 82 ? 30.043 0.638 -7.162 0.97 10.00 74 GLY A CA 1
ATOM 1169 C C . GLY A 1 82 ? 30.866 1.043 -5.950 0.98 9.60 74 GLY A C 1
ATOM 1170 O O . GLY A 1 82 ? 32.013 1.458 -6.099 0.94 9.88 74 GLY A O 1
ATOM 1174 N N . THR A 1 83 ? 30.301 0.922 -4.754 0.93 9.30 75 THR A N 1
ATOM 1175 C CA . THR A 1 83 ? 31.012 1.303 -3.537 0.92 9.75 75 THR A CA 1
ATOM 1176 C C . THR A 1 83 ? 32.326 0.534 -3.394 0.87 9.32 75 THR A C 1
ATOM 1177 O O . THR A 1 83 ? 33.294 1.052 -2.845 0.90 11.10 75 THR A O 1
ATO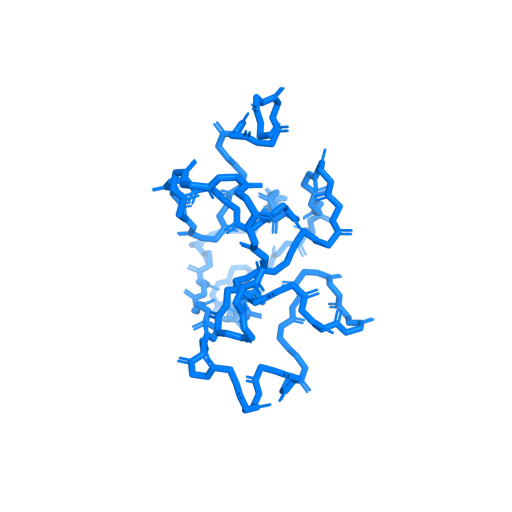M 1188 N N . HIS A 1 84 ? 32.369 -0.689 -3.915 0.95 9.79 76 HIS A N 1
ATOM 1189 C CA . HIS A 1 84 ? 33.585 -1.501 -3.846 0.97 10.15 76 HIS A CA 1
ATOM 1190 C C . HIS A 1 84 ? 34.791 -0.799 -4.462 0.95 11.46 76 HIS A C 1
ATOM 1191 O O . HIS A 1 84 ? 35.930 -1.107 -4.117 0.93 13.43 76 HIS A O 1
ATOM 1205 N N . LYS A 1 85 ? 34.544 0.146 -5.366 1.00 12.91 77 LYS A N 1
ATOM 1206 C CA . LYS A 1 85 ? 35.621 0.843 -6.062 0.95 15.64 77 LYS A CA 1
ATOM 1207 C C . LYS A 1 85 ? 36.415 1.775 -5.152 0.77 15.52 77 LYS A C 1
ATOM 1208 O O . LYS A 1 85 ? 37.589 2.036 -5.407 0.75 18.25 77 LYS A O 1
ATOM 1227 N N . THR A 1 86 ? 35.779 2.294 -4.107 0.98 17.40 78 THR A N 1
ATOM 1228 C CA . THR A 1 86 ? 36.429 3.271 -3.237 0.97 20.95 78 THR A CA 1
ATOM 1229 C C . THR A 1 86 ? 36.618 2.745 -1.820 0.76 18.75 78 THR A C 1
ATOM 1230 O O . THR A 1 86 ? 37.208 3.412 -0.969 0.79 18.90 78 THR A O 1
ATOM 1241 N N . LEU A 1 87 ? 36.121 1.536 -1.581 1.00 29.78 79 LEU A N 1
ATOM 1242 C CA . LEU A 1 87 ? 36.106 0.951 -0.250 0.53 29.78 79 LEU A CA 1
ATOM 1243 C C . LEU A 1 87 ? 37.524 0.743 0.278 0.49 29.80 79 LEU A C 1
ATOM 1244 O O . LEU A 1 87 ? 38.503 1.044 -0.403 0.32 29.80 79 LEU A O 1
#

Nearest PDB structures (foldseek):
  3tbn-assembly1_A  TM=1.012E+00  e=9.382E-18  Paramagnetospirillum magneticum AMB-1
  6avj-assembly3_C  TM=9.521E-01  e=3.145E-09  Homo sapiens
  6z1p-assembly1_AV  TM=9.327E-01  e=4.467E-07  Tetrahymena thermophila SB210
  8b6h-assembly1_EF  TM=9.075E-01  e=1.100E-06  Tetrahymena thermophila SB210

Sequence (87 aa):
GSSHHHHHHTDPVIAQKAPYPVTVEAGKTYHWCACGRSKAQPFCDGSHKGTGLAPVAYTPDKAGTAYFCGCKASKAPPLCDGTHKTL

Organism: Paramagnetospirillum magneticum (strain ATCC 700264 / AMB-1) (NCBI:txid342108)

Foldseek 3Di:
DPDDPDDDLLAAAFLDLFWDKDWDAAFDKFWADLRNQDPPPRGDPPRSPPNPDGTDIDHHRHTDIFGAGRRSPDPDPRGDPPVSVVD

InterPro domains:
  IPR018967 Iron-binding zinc finger, CDGSH type [PF09360] (12-41)
  IPR018967 Iron-binding zinc finger, CDGSH type [SM00704] (9-46)
  IPR018967 Iron-binding zinc finger, CDGSH type [SM00704] (47-78)
  IPR042216 MitoNEET, CDGSH iron-sulfur domain [G3DSA:3.40.5.90] (5-51)
  IPR042216 MitoNEET, CDGSH iron-sulfur domain [G3DSA:3.40.5.90] (52-79)
  IPR052950 CDGSH iron-sulfur domain-containing protein [PTHR46491] (3-78)